Protein AF-X1EVY5-F1 (afdb_monomer_lite)

InterPro domains:
  IPR036866 Ribonuclease Z/Hydroxyacylglutathione hydrolase-like [G3DSA:3.60.15.10] (1-48)

Radius of gyration: 10.62 Å; chains: 1; bounding box: 22×24×22 Å

pLDDT: mean 89.61, std 4.82, range [74.06, 94.81]

Foldseek 3Di:
DLQVCLVVVDQEDEDEPDPDDPVVVVVVSVVRHVHHYHYDDPPDDDDD

Organism: NCBI:txid412755

Secondary structure (DSSP, 8-state):
-HHHHHHHT-SEEEE-S--S-HHHHHHHHHHH--SEEEE--TT-----

Structure (mmCIF, N/CA/C/O backbone):
data_AF-X1EVY5-F1
#
_entry.id   AF-X1EVY5-F1
#
loop_
_atom_site.group_PDB
_atom_site.id
_atom_site.type_symbol
_atom_site.label_atom_id
_atom_site.label_alt_id
_atom_site.label_comp_id
_atom_site.label_asym_id
_atom_site.label_entity_id
_atom_site.label_seq_id
_atom_site.pdbx_PDB_ins_code
_atom_site.Cartn_x
_atom_site.Cartn_y
_atom_site.Cartn_z
_atom_site.occupancy
_atom_site.B_iso_or_equiv
_atom_site.auth_seq_id
_atom_site.auth_comp_id
_atom_site.auth_asym_id
_atom_site.auth_atom_id
_atom_site.pdbx_PDB_model_num
ATOM 1 N N . CYS A 1 1 ? -5.479 8.659 -1.994 1.00 80.69 1 CYS A N 1
ATOM 2 C CA . CYS A 1 1 ? -5.814 7.237 -1.729 1.00 80.69 1 CYS A CA 1
ATOM 3 C C . CY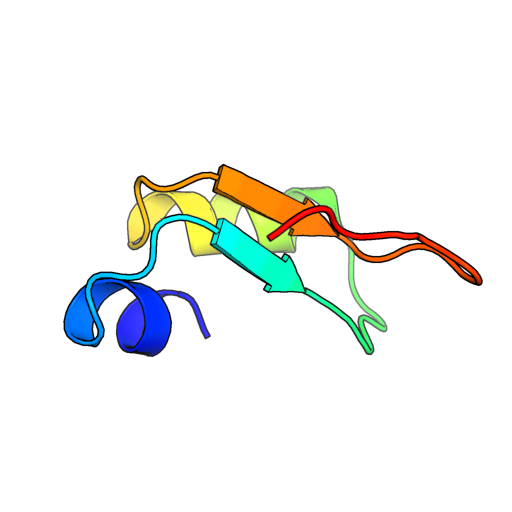S A 1 1 ? -5.866 6.891 -0.235 1.00 80.69 1 CYS A C 1
ATOM 5 O O . CYS A 1 1 ? -6.823 6.244 0.175 1.00 80.69 1 CYS A O 1
ATOM 7 N N . ALA A 1 2 ? -4.917 7.359 0.588 1.00 86.81 2 ALA A N 1
ATOM 8 C CA . ALA A 1 2 ? -4.847 7.054 2.027 1.00 86.81 2 ALA A CA 1
ATOM 9 C C . ALA A 1 2 ? -6.160 7.267 2.809 1.00 86.81 2 ALA A C 1
ATOM 11 O O . ALA A 1 2 ? -6.589 6.384 3.547 1.00 86.81 2 ALA A O 1
ATOM 12 N N . GLY A 1 3 ? -6.868 8.380 2.580 1.00 89.44 3 GLY A N 1
ATOM 13 C CA . GLY A 1 3 ? -8.153 8.636 3.244 1.00 89.44 3 GLY A CA 1
ATOM 14 C C . GLY A 1 3 ? -9.253 7.607 2.936 1.00 89.44 3 GLY A C 1
ATOM 15 O O . GLY A 1 3 ? -10.085 7.330 3.797 1.00 89.44 3 GLY A O 1
ATOM 16 N N . ILE A 1 4 ? -9.256 7.008 1.740 1.00 92.00 4 ILE A N 1
ATOM 17 C CA . ILE A 1 4 ? -10.213 5.952 1.369 1.00 92.00 4 ILE A CA 1
ATOM 18 C C . ILE A 1 4 ? -9.831 4.648 2.072 1.00 92.00 4 ILE A C 1
ATOM 20 O O . ILE A 1 4 ? -10.682 4.026 2.700 1.00 92.00 4 ILE A O 1
ATOM 24 N N . ALA A 1 5 ? -8.546 4.284 2.034 1.00 92.56 5 ALA A N 1
ATOM 25 C CA . ALA A 1 5 ? -8.018 3.094 2.699 1.00 92.56 5 ALA A CA 1
ATOM 26 C C . ALA A 1 5 ? -8.298 3.113 4.213 1.00 92.56 5 ALA A C 1
ATOM 28 O O . ALA A 1 5 ? -8.781 2.129 4.770 1.00 92.56 5 ALA A O 1
ATOM 29 N N . LYS A 1 6 ? -8.103 4.272 4.857 1.00 93.12 6 LYS A N 1
ATOM 30 C CA . LYS A 1 6 ? -8.452 4.492 6.267 1.00 93.12 6 LYS A CA 1
ATOM 31 C C . LYS A 1 6 ? -9.935 4.234 6.532 1.00 93.12 6 LYS A C 1
ATOM 33 O O . LYS A 1 6 ? -10.270 3.488 7.445 1.00 93.12 6 LYS A O 1
ATOM 38 N N . LYS A 1 7 ? -10.825 4.845 5.741 1.00 94.12 7 LYS A N 1
ATOM 39 C CA . LYS A 1 7 ? -12.283 4.701 5.905 1.00 94.12 7 LYS A CA 1
ATOM 40 C C . LYS A 1 7 ? -12.758 3.267 5.679 1.00 94.12 7 LYS A C 1
ATOM 42 O O . LYS A 1 7 ? -13.681 2.830 6.352 1.00 94.12 7 LYS A O 1
ATOM 47 N N . ALA A 1 8 ? -12.127 2.555 4.752 1.00 93.94 8 ALA A N 1
ATOM 48 C CA . ALA A 1 8 ? -12.425 1.159 4.460 1.00 93.94 8 ALA A CA 1
ATOM 49 C C . ALA A 1 8 ? -11.841 0.179 5.496 1.00 93.94 8 ALA A C 1
ATOM 51 O O . ALA A 1 8 ? -12.178 -1.000 5.461 1.00 93.94 8 ALA A O 1
ATOM 52 N N . GLY A 1 9 ? -10.971 0.639 6.404 1.00 92.50 9 GLY A N 1
ATOM 53 C CA .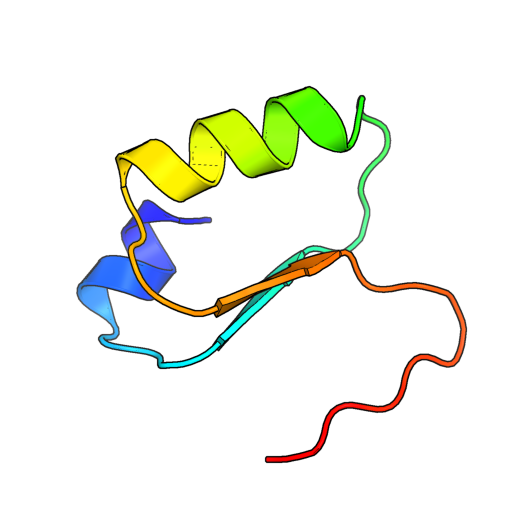 GLY A 1 9 ? -10.365 -0.208 7.434 1.00 92.50 9 GLY A CA 1
ATOM 54 C C . GLY A 1 9 ? -9.445 -1.299 6.876 1.00 92.50 9 GLY A C 1
ATOM 55 O O . GLY A 1 9 ? -9.344 -2.374 7.464 1.00 92.50 9 GLY A O 1
ATOM 56 N N . VAL A 1 10 ? -8.801 -1.059 5.728 1.00 93.38 10 VAL A N 1
ATOM 57 C CA . VAL A 1 10 ? -7.917 -2.054 5.100 1.00 93.38 10 VAL A CA 1
ATOM 58 C C . VAL A 1 10 ? -6.594 -2.185 5.853 1.00 93.38 10 VAL A C 1
ATOM 60 O O . VAL A 1 10 ? -6.097 -1.225 6.441 1.00 93.38 10 VAL A O 1
ATOM 63 N N . LYS A 1 11 ? -5.996 -3.379 5.803 1.00 92.19 11 LYS A N 1
ATOM 64 C CA . LYS A 1 11 ? -4.705 -3.665 6.453 1.00 92.19 11 LYS A CA 1
ATOM 65 C C . LYS A 1 11 ? -3.503 -3.226 5.614 1.00 92.19 11 LYS A C 1
ATOM 67 O O . LYS A 1 11 ? -2.517 -2.760 6.177 1.00 92.19 11 LYS A O 1
ATOM 72 N N . LYS A 1 12 ? -3.606 -3.363 4.286 1.00 93.81 12 LYS A N 1
ATOM 73 C CA . LYS A 1 12 ? -2.553 -3.037 3.316 1.00 93.81 12 LYS A CA 1
ATOM 74 C C . LYS A 1 12 ? -3.071 -2.050 2.268 1.00 93.81 12 LYS A C 1
ATOM 76 O O . LYS A 1 12 ? -4.196 -2.189 1.788 1.00 93.81 12 LYS A O 1
ATOM 81 N N . LEU A 1 13 ? -2.240 -1.080 1.906 1.00 94.25 13 LEU A N 1
ATOM 82 C CA . LEU A 1 13 ? -2.446 -0.122 0.824 1.00 94.25 13 LEU A CA 1
ATOM 83 C C . LEU A 1 13 ? -1.292 -0.257 -0.172 1.00 94.25 13 LEU A C 1
ATOM 85 O O . LEU A 1 13 ? -0.157 0.091 0.145 1.00 94.25 13 LEU A O 1
ATOM 89 N N . VAL A 1 14 ? -1.598 -0.726 -1.380 1.00 93.56 14 VAL A N 1
ATOM 90 C CA . VAL A 1 14 ? -0.630 -0.837 -2.476 1.00 93.56 14 VAL A CA 1
ATOM 91 C C . VAL A 1 14 ? -0.810 0.352 -3.416 1.00 93.56 14 VAL A C 1
ATOM 93 O O . VAL A 1 14 ? -1.900 0.591 -3.934 1.00 93.56 14 VAL A O 1
ATOM 96 N N . LEU A 1 15 ? 0.255 1.123 -3.602 1.00 92.56 15 LEU A N 1
ATOM 97 C CA . LEU A 1 15 ? 0.308 2.287 -4.475 1.00 92.56 15 LEU A CA 1
ATOM 98 C C . LEU A 1 15 ? 0.940 1.882 -5.807 1.00 92.56 15 LEU A C 1
ATOM 100 O O . LEU A 1 15 ? 2.002 1.273 -5.824 1.00 92.56 15 LEU A O 1
ATOM 104 N N . THR A 1 16 ? 0.302 2.232 -6.915 1.00 92.06 16 THR A N 1
ATOM 105 C CA . THR A 1 16 ? 0.774 1.954 -8.279 1.00 92.06 16 THR A CA 1
ATOM 106 C C . THR A 1 16 ? 0.498 3.167 -9.171 1.00 92.06 16 THR A C 1
ATOM 108 O O . THR A 1 16 ? -0.127 4.125 -8.708 1.00 92.06 16 THR A O 1
ATOM 111 N N . HIS A 1 17 ? 0.954 3.133 -10.426 1.00 87.88 17 HIS A N 1
ATOM 112 C CA . HIS A 1 17 ? 0.840 4.233 -11.391 1.00 87.88 17 HIS A CA 1
ATOM 113 C C . HIS A 1 17 ? 1.357 5.564 -10.821 1.00 87.88 17 HIS A C 1
ATOM 115 O O . HIS A 1 17 ? 0.647 6.569 -10.787 1.00 87.88 17 HIS A O 1
ATOM 121 N N . LEU A 1 18 ? 2.588 5.546 -10.306 1.00 82.12 18 LEU A N 1
ATOM 122 C CA . LEU A 1 18 ? 3.226 6.71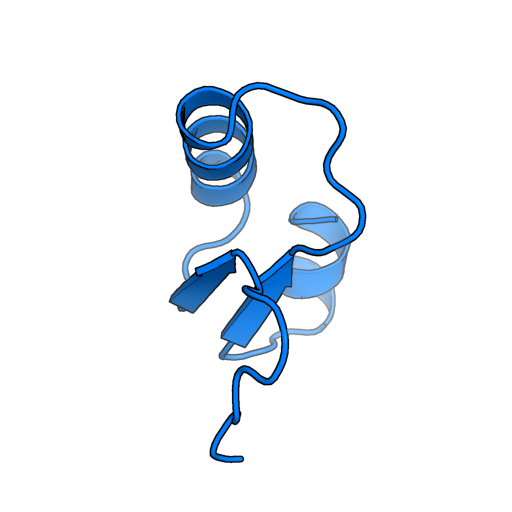4 -9.707 1.00 82.12 18 LEU A CA 1
ATOM 123 C C . LEU A 1 18 ? 4.245 7.314 -10.680 1.00 82.12 18 LEU A C 1
ATOM 125 O O . LEU A 1 18 ? 5.324 6.764 -10.854 1.00 82.12 18 LEU A O 1
ATOM 129 N N . ASP A 1 19 ? 3.930 8.484 -11.233 1.00 74.06 19 ASP A N 1
ATOM 130 C CA . ASP A 1 19 ? 4.881 9.339 -11.968 1.00 74.06 19 ASP A CA 1
ATOM 131 C C . ASP A 1 19 ? 5.608 10.335 -11.033 1.00 74.06 19 ASP A C 1
ATOM 133 O O . ASP A 1 19 ? 6.134 11.364 -11.459 1.00 74.06 19 ASP A O 1
ATOM 137 N N . LEU A 1 20 ? 5.574 10.079 -9.721 1.00 74.38 20 LEU A N 1
ATOM 138 C CA . LEU A 1 20 ? 5.987 11.003 -8.663 1.00 74.38 20 LEU A CA 1
ATOM 139 C C . LEU A 1 20 ? 7.057 10.391 -7.755 1.00 74.38 20 LEU A C 1
ATOM 141 O O . LEU A 1 20 ? 7.211 9.176 -7.665 1.00 74.38 20 LEU A O 1
ATOM 145 N N . ASP A 1 21 ? 7.738 11.269 -7.019 1.00 85.56 21 ASP A N 1
ATOM 146 C CA . ASP A 1 21 ? 8.707 10.927 -5.976 1.00 85.56 21 ASP A CA 1
ATOM 147 C C . ASP A 1 21 ? 8.081 10.015 -4.903 1.00 85.56 21 ASP A C 1
ATOM 149 O O . ASP A 1 21 ? 7.208 10.424 -4.126 1.00 85.56 21 ASP A O 1
ATOM 153 N N . LEU A 1 22 ? 8.531 8.759 -4.890 1.00 84.12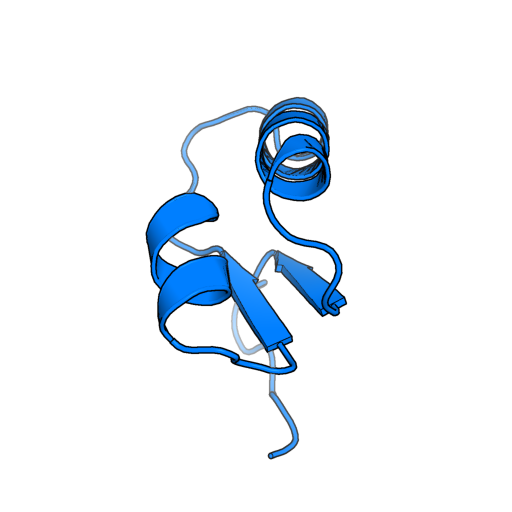 22 LEU A N 1
ATOM 154 C CA . LEU A 1 22 ? 7.976 7.682 -4.074 1.00 84.12 22 LEU A CA 1
ATOM 155 C C . LEU A 1 22 ? 8.054 7.969 -2.572 1.00 84.12 22 LEU A C 1
ATOM 157 O O . LEU A 1 22 ? 7.134 7.602 -1.834 1.00 84.12 22 LEU A O 1
ATOM 161 N N . GLU A 1 23 ? 9.117 8.632 -2.112 1.00 85.62 23 GLU A N 1
ATOM 162 C CA . GLU A 1 23 ? 9.294 8.932 -0.690 1.00 85.62 23 GLU A CA 1
ATOM 163 C C . GLU A 1 23 ? 8.249 9.940 -0.214 1.00 85.62 23 GLU A C 1
ATOM 165 O O . GLU A 1 23 ? 7.581 9.721 0.800 1.00 85.62 23 GLU A O 1
ATOM 170 N N . LYS A 1 24 ? 8.009 10.991 -1.008 1.00 87.56 24 LYS A N 1
ATOM 171 C CA . LYS A 1 24 ? 6.988 12.003 -0.701 1.00 87.56 24 LYS A CA 1
ATOM 172 C C . LYS A 1 24 ? 5.585 11.417 -0.687 1.00 87.56 24 LYS A C 1
ATOM 174 O O . LYS A 1 24 ? 4.776 11.772 0.171 1.00 87.56 24 LYS A O 1
ATOM 179 N N . VAL A 1 25 ? 5.277 10.526 -1.629 1.00 88.69 25 VAL A N 1
ATOM 180 C CA . VAL A 1 25 ? 3.955 9.887 -1.697 1.00 88.69 25 VAL A CA 1
ATOM 181 C C . VAL A 1 25 ? 3.729 8.988 -0.480 1.00 88.69 25 VAL A C 1
ATOM 183 O O . VAL A 1 25 ? 2.646 9.032 0.115 1.00 88.69 25 VAL A O 1
ATOM 186 N N . LYS A 1 26 ? 4.743 8.211 -0.073 1.00 87.44 26 LYS A N 1
ATOM 187 C CA . LYS A 1 26 ? 4.676 7.408 1.154 1.00 87.44 26 LYS A CA 1
ATOM 188 C C . LYS A 1 26 ? 4.461 8.290 2.379 1.00 87.44 26 LYS A C 1
ATOM 190 O O . LYS A 1 26 ? 3.508 8.044 3.112 1.00 87.44 26 LYS A O 1
ATOM 195 N N . GLU A 1 27 ? 5.256 9.344 2.567 1.00 89.56 27 GLU A N 1
ATOM 196 C CA . GLU A 1 27 ? 5.087 10.277 3.692 1.00 89.56 27 GLU A CA 1
ATOM 197 C C . GLU A 1 27 ? 3.680 10.875 3.756 1.00 89.56 27 GLU A C 1
ATOM 199 O O . GLU A 1 27 ? 3.074 10.926 4.827 1.00 89.56 27 GLU A O 1
ATOM 204 N N . GLN A 1 28 ? 3.140 11.325 2.620 1.00 89.75 28 GLN A N 1
ATOM 205 C CA . GLN A 1 28 ? 1.789 11.878 2.568 1.00 89.75 28 GLN A CA 1
ATOM 206 C C . GLN A 1 28 ? 0.737 10.839 2.958 1.00 89.75 28 GLN A C 1
ATOM 208 O O . GLN A 1 28 ? -0.181 11.154 3.714 1.00 89.75 28 GLN A O 1
ATOM 213 N N . CYS A 1 29 ? 0.871 9.599 2.482 1.00 91.00 29 CYS A N 1
ATOM 214 C CA . CYS A 1 29 ? -0.072 8.535 2.811 1.00 91.00 29 CYS A CA 1
ATOM 215 C C . CYS A 1 29 ? -0.005 8.130 4.290 1.00 91.00 29 CYS A C 1
ATOM 217 O O . CYS A 1 29 ? -1.053 7.920 4.903 1.00 91.00 29 CYS A O 1
ATOM 219 N N . SER A 1 30 ? 1.193 8.096 4.875 1.00 89.94 30 SER A N 1
ATOM 220 C CA . SER A 1 30 ? 1.419 7.752 6.284 1.00 89.94 30 SER A CA 1
ATOM 221 C C . SER A 1 30 ? 0.783 8.733 7.276 1.00 89.94 30 SER A C 1
ATOM 223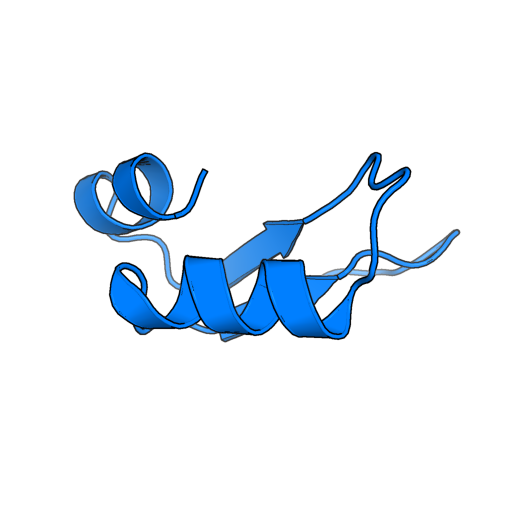 O O . SER A 1 30 ? 0.578 8.381 8.435 1.00 89.94 30 SER A O 1
ATOM 225 N N . ARG A 1 31 ? 0.444 9.962 6.856 1.00 91.12 31 ARG A N 1
ATOM 226 C CA . ARG A 1 31 ? -0.253 10.939 7.720 1.00 91.12 31 ARG A CA 1
ATOM 227 C C . ARG A 1 31 ? -1.687 10.524 8.039 1.00 91.12 31 ARG A C 1
ATOM 229 O O . ARG A 1 31 ? -2.174 10.798 9.133 1.00 91.12 31 ARG A O 1
ATOM 236 N N . ASP A 1 32 ? -2.345 9.861 7.090 1.00 89.06 32 ASP A N 1
ATOM 237 C CA . ASP A 1 32 ? -3.767 9.529 7.178 1.00 89.06 32 ASP A CA 1
ATOM 238 C C . ASP A 1 32 ? -4.034 8.028 7.327 1.00 89.06 32 ASP A C 1
ATOM 240 O O . ASP A 1 32 ? -5.092 7.649 7.838 1.00 89.06 32 ASP A O 1
ATOM 244 N N . PHE A 1 33 ? -3.106 7.172 6.893 1.00 92.56 33 PHE A N 1
ATOM 245 C CA . PHE A 1 33 ? -3.242 5.720 6.904 1.00 92.56 33 PHE A CA 1
ATOM 246 C C . PHE A 1 33 ? -2.131 5.070 7.736 1.00 92.56 33 PHE A C 1
ATOM 248 O O . PHE A 1 33 ? -0.953 5.252 7.456 1.00 92.56 33 PHE A O 1
ATOM 255 N N . TYR A 1 34 ? -2.529 4.289 8.743 1.00 89.75 34 TYR A N 1
ATOM 256 C CA . TYR A 1 34 ? -1.619 3.640 9.699 1.00 89.75 34 TYR A CA 1
ATOM 257 C C . TYR A 1 34 ? -1.392 2.146 9.418 1.00 89.75 34 TYR A C 1
ATOM 259 O O . TYR A 1 34 ? -0.757 1.462 10.218 1.00 89.75 34 TYR A O 1
ATOM 267 N N . GLY A 1 35 ? -1.959 1.620 8.328 1.00 89.62 35 GLY A N 1
ATOM 268 C CA . GLY A 1 35 ? -1.700 0.253 7.881 1.00 89.62 35 GLY A CA 1
ATOM 269 C C . GLY A 1 35 ? -0.407 0.152 7.070 1.00 89.62 35 GLY A C 1
ATOM 270 O O . GLY A 1 35 ? 0.338 1.118 6.919 1.00 89.62 35 GLY A O 1
ATOM 271 N N . GLU A 1 36 ? -0.157 -1.024 6.506 1.00 93.62 36 GLU A N 1
ATOM 272 C CA . GLU A 1 36 ? 1.025 -1.269 5.681 1.00 93.62 36 GLU A CA 1
ATOM 273 C C . GLU A 1 36 ? 0.908 -0.532 4.338 1.00 93.62 36 GLU A C 1
ATOM 275 O O . GLU A 1 36 ? -0.062 -0.726 3.604 1.00 93.62 36 GLU A O 1
ATOM 280 N N . ILE A 1 37 ? 1.887 0.316 4.012 1.00 93.00 37 ILE A N 1
ATOM 281 C CA . ILE A 1 37 ? 1.943 1.051 2.741 1.00 93.00 37 ILE A CA 1
ATOM 282 C C . ILE A 1 37 ? 3.051 0.467 1.878 1.00 93.00 37 ILE A C 1
ATOM 284 O O . ILE A 1 37 ? 4.229 0.514 2.238 1.00 93.00 37 ILE A O 1
ATOM 288 N N . ILE A 1 38 ? 2.673 -0.011 0.699 1.00 92.38 38 ILE A N 1
ATOM 289 C CA . ILE A 1 38 ? 3.579 -0.629 -0.260 1.00 92.38 38 ILE A CA 1
ATOM 290 C C . ILE A 1 38 ? 3.515 0.150 -1.569 1.00 92.38 38 ILE A C 1
ATOM 292 O O . ILE A 1 38 ? 2.445 0.585 -1.985 1.00 92.38 38 ILE A O 1
ATOM 296 N N . VAL A 1 39 ? 4.659 0.338 -2.217 1.00 91.62 39 VAL A N 1
ATOM 297 C CA . VAL A 1 39 ? 4.716 0.814 -3.602 1.00 91.62 39 VAL A CA 1
ATOM 298 C C . VAL A 1 39 ? 4.914 -0.416 -4.470 1.00 91.62 39 VAL A C 1
ATOM 300 O O . VAL A 1 39 ? 5.831 -1.189 -4.212 1.00 91.62 39 VAL A O 1
ATOM 303 N N . ALA A 1 40 ? 4.026 -0.613 -5.438 1.00 92.38 40 ALA A N 1
ATOM 304 C CA . ALA A 1 40 ? 4.100 -1.723 -6.367 1.00 92.38 40 ALA A CA 1
ATOM 305 C C . ALA A 1 40 ? 5.295 -1.552 -7.305 1.00 92.38 40 ALA A C 1
ATOM 307 O O . ALA A 1 40 ? 5.485 -0.488 -7.895 1.00 92.38 40 ALA A O 1
ATOM 308 N N . GLU A 1 41 ? 6.045 -2.633 -7.460 1.00 90.62 41 GLU A N 1
ATOM 309 C CA . GLU A 1 41 ? 7.055 -2.800 -8.499 1.00 90.62 41 GLU A CA 1
ATOM 310 C C . GLU A 1 41 ? 6.512 -3.741 -9.581 1.00 90.62 41 GLU A C 1
ATOM 312 O O . GLU A 1 41 ? 5.559 -4.498 -9.352 1.00 90.62 41 GLU A O 1
ATOM 317 N N . ASP A 1 42 ? 7.105 -3.700 -10.772 1.00 91.88 42 ASP A N 1
ATOM 318 C CA . ASP A 1 42 ? 6.704 -4.591 -11.856 1.00 91.88 42 ASP A CA 1
ATOM 319 C C . ASP A 1 42 ? 6.842 -6.055 -11.427 1.00 91.88 42 ASP A C 1
ATOM 321 O O . ASP A 1 42 ? 7.843 -6.467 -10.843 1.00 91.88 42 ASP A O 1
ATOM 325 N N . LEU A 1 43 ? 5.808 -6.847 -11.730 1.00 94.12 43 LEU A N 1
ATOM 326 C CA . LEU A 1 43 ? 5.701 -8.262 -11.354 1.00 94.12 43 LEU A CA 1
ATOM 327 C C . LEU A 1 43 ? 5.671 -8.527 -9.835 1.00 94.12 43 LEU A C 1
ATOM 329 O O . LEU A 1 43 ? 5.793 -9.683 -9.421 1.00 94.12 43 LEU A O 1
ATOM 333 N N . MET A 1 44 ? 5.459 -7.500 -9.003 1.00 94.12 44 MET A N 1
ATOM 334 C CA . MET A 1 44 ? 5.301 -7.672 -7.561 1.00 94.12 44 MET A CA 1
ATOM 335 C C . MET A 1 44 ? 4.122 -8.602 -7.241 1.00 94.12 44 MET A C 1
ATOM 337 O O . MET A 1 44 ? 2.998 -8.408 -7.710 1.00 94.12 44 MET A O 1
ATOM 341 N N . GLN A 1 45 ? 4.372 -9.588 -6.379 1.00 94.81 45 GLN A N 1
ATOM 342 C CA . GLN A 1 45 ? 3.335 -10.442 -5.809 1.00 94.81 45 GLN A CA 1
ATOM 343 C C . GLN A 1 45 ? 2.928 -9.927 -4.429 1.00 94.81 45 GLN A C 1
ATOM 345 O O . GLN A 1 45 ? 3.768 -9.499 -3.638 1.00 94.81 45 GLN A O 1
ATOM 350 N N . VAL A 1 46 ?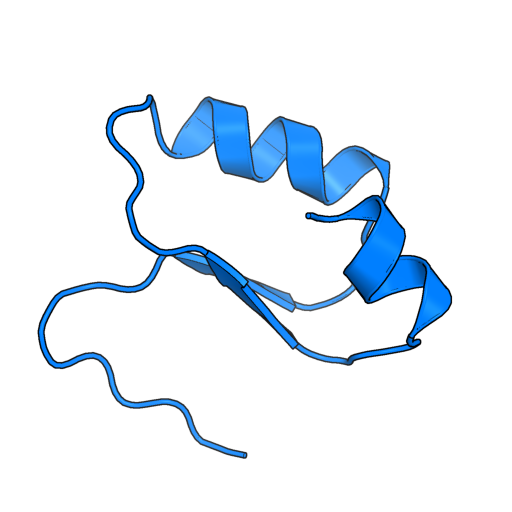 1.630 -9.979 -4.138 1.00 89.75 46 VAL A N 1
ATOM 351 C CA . VAL A 1 46 ? 1.074 -9.583 -2.843 1.00 89.75 46 VAL A CA 1
ATOM 352 C C . VAL A 1 46 ? 0.354 -10.781 -2.248 1.00 89.75 46 VAL A C 1
ATOM 354 O O . VAL A 1 46 ? -0.612 -11.276 -2.824 1.00 89.75 46 VAL A O 1
ATOM 357 N N . GLU A 1 47 ? 0.812 -11.227 -1.083 1.00 87.38 47 GLU A N 1
ATOM 358 C CA . GLU A 1 47 ? 0.091 -12.217 -0.285 1.00 87.38 47 GLU A CA 1
ATOM 359 C C . GLU A 1 47 ? -1.083 -11.550 0.442 1.00 87.38 47 GLU A C 1
ATOM 361 O O . GLU A 1 47 ? -0.923 -10.488 1.072 1.00 87.38 47 GLU A O 1
ATOM 366 N N . ILE A 1 48 ? -2.258 -12.176 0.319 1.00 78.75 48 ILE A N 1
ATOM 367 C CA . ILE A 1 48 ? -3.529 -11.725 0.902 1.00 78.75 48 ILE A CA 1
ATOM 368 C C . ILE A 1 48 ? -3.644 -12.193 2.350 1.00 78.75 48 ILE A C 1
ATOM 370 O O . ILE A 1 48 ? -3.518 -13.414 2.582 1.00 78.75 48 ILE A O 1
#

Sequence (48 aa):
CAGIAKKAGVKKLVLTHLDLDLEKVKEQCSRDFYGEIIVAEDLMQVEI